Protein AF-A0AAP6VPJ9-F1 (afdb_monomer)

Solvent-accessible surface area (backbone atoms only — not comparable to full-atom values): 7756 Å² total; per-residue (Å²): 133,52,68,47,79,42,77,29,59,59,72,60,39,54,35,41,74,69,62,78,39,60,56,47,79,41,57,50,80,87,39,39,85,72,48,33,41,58,54,88,86,39,58,48,98,72,27,82,87,52,73,54,58,67,62,45,48,56,66,65,49,79,85,50,77,63,56,56,50,54,52,51,52,50,38,39,72,74,63,76,36,46,72,44,86,45,60,25,34,34,40,23,45,41,100,48,93,52,68,39,31,26,31,43,69,48,69,46,81,42,72,54,57,57,95,79,73,31,55,85,101,42,64,19,35,40,34,36,49,54,60,78,77,85

Mean predicted aligned error: 7.56 Å

Sequence (134 aa):
MEILDLVLKGKWYDMIKALEKPEEYRDTYFWSARLLNVDREGYGYFCKACHGDFEDLANKCNDSLKEFTQLLKQAIADGYFEYRHYDAVRFHRGYTNITMLFEFKGVSIGTGNPLWGAEPDKEYFVIKLGNRIQ

Structure (mmCIF, N/CA/C/O backbone):
data_AF-A0AAP6VPJ9-F1
#
_entry.id   AF-A0AAP6VPJ9-F1
#
loop_
_atom_site.group_PDB
_atom_site.id
_atom_site.type_symbol
_atom_site.label_atom_id
_atom_site.label_alt_id
_atom_site.label_comp_id
_atom_site.label_asym_id
_atom_site.label_entity_id
_atom_site.label_seq_id
_atom_site.pdbx_PDB_ins_code
_atom_site.Cartn_x
_atom_site.Cartn_y
_atom_site.Cartn_z
_atom_site.occupancy
_atom_site.B_iso_or_equiv
_atom_site.auth_seq_id
_atom_site.auth_comp_id
_atom_site.auth_asym_id
_atom_site.auth_atom_id
_atom_site.pdbx_PDB_model_num
ATOM 1 N N . MET A 1 1 ? -2.860 -18.820 5.781 1.00 85.31 1 MET A N 1
ATOM 2 C CA . MET A 1 1 ? -3.363 -17.444 5.685 1.00 85.31 1 MET A CA 1
ATOM 3 C C . MET A 1 1 ? -2.206 -16.491 5.947 1.00 85.31 1 MET A C 1
ATOM 5 O O . MET A 1 1 ? -1.836 -16.304 7.102 1.00 85.31 1 MET A O 1
ATOM 9 N N . GLU A 1 2 ? -1.591 -15.969 4.893 1.00 94.00 2 GLU A N 1
ATOM 10 C CA . GLU A 1 2 ? -0.600 -14.898 4.948 1.00 94.00 2 GLU A CA 1
ATOM 11 C C . GLU A 1 2 ? -1.306 -13.540 4.956 1.00 94.00 2 GLU A C 1
ATOM 13 O O . GLU A 1 2 ? -2.171 -13.263 4.124 1.00 94.00 2 GLU A O 1
ATOM 18 N N . ILE A 1 3 ? -0.935 -12.681 5.906 1.00 96.62 3 ILE A N 1
ATOM 19 C CA . ILE A 1 3 ? -1.530 -11.355 6.079 1.00 96.62 3 ILE A CA 1
ATOM 20 C C . ILE A 1 3 ? -0.461 -10.295 5.847 1.00 96.62 3 ILE A C 1
ATOM 22 O O . ILE A 1 3 ? 0.637 -10.370 6.399 1.00 96.62 3 ILE A O 1
ATOM 26 N N . LEU A 1 4 ? -0.801 -9.281 5.058 1.00 97.06 4 LEU A N 1
ATOM 27 C CA . LEU A 1 4 ? 0.011 -8.084 4.916 1.00 97.06 4 LEU A CA 1
ATOM 28 C C . LEU A 1 4 ? -0.378 -7.058 5.987 1.00 97.06 4 LEU A C 1
ATOM 30 O O . LEU A 1 4 ? -1.394 -6.375 5.859 1.00 97.06 4 LEU A O 1
ATOM 34 N N . ASP A 1 5 ? 0.438 -6.921 7.032 1.00 97.06 5 ASP A N 1
ATOM 35 C CA . ASP A 1 5 ? 0.232 -5.902 8.068 1.00 97.06 5 ASP A CA 1
ATOM 36 C C . ASP A 1 5 ? 0.805 -4.536 7.649 1.00 97.06 5 ASP A C 1
ATOM 38 O O . ASP A 1 5 ? 1.999 -4.394 7.340 1.00 97.06 5 ASP A O 1
ATOM 42 N N . LEU A 1 6 ? -0.058 -3.517 7.666 1.00 97.19 6 LEU A N 1
ATOM 43 C CA . LEU A 1 6 ? 0.223 -2.142 7.263 1.00 97.19 6 LEU A CA 1
ATOM 44 C C . LEU A 1 6 ? -0.199 -1.157 8.356 1.00 97.19 6 LEU A C 1
ATOM 46 O O . LEU A 1 6 ? -1.345 -1.133 8.798 1.00 97.19 6 LEU A O 1
ATOM 50 N N . VAL A 1 7 ? 0.713 -0.269 8.745 1.00 97.19 7 VAL A N 1
ATOM 51 C CA . VAL A 1 7 ? 0.397 0.852 9.641 1.00 97.19 7 VAL A CA 1
ATOM 52 C C . VAL A 1 7 ? -0.011 2.062 8.805 1.00 97.19 7 VAL A C 1
ATOM 54 O O . VAL A 1 7 ? 0.688 2.429 7.852 1.00 97.19 7 VAL A O 1
ATOM 57 N N . LEU A 1 8 ? -1.137 2.682 9.163 1.00 97.00 8 LEU A N 1
ATOM 58 C CA . LEU A 1 8 ? -1.689 3.856 8.489 1.00 97.00 8 LEU A CA 1
ATOM 59 C C . LEU A 1 8 ? -1.742 5.072 9.405 1.00 97.00 8 LEU A C 1
ATOM 61 O O . LEU A 1 8 ? -1.998 4.969 10.604 1.00 97.00 8 LEU A O 1
ATOM 65 N N . LYS A 1 9 ? -1.605 6.259 8.810 1.00 95.94 9 LYS A N 1
ATOM 66 C CA . LYS A 1 9 ? -2.034 7.500 9.464 1.00 95.94 9 LYS A CA 1
ATOM 67 C C . LYS A 1 9 ? -3.555 7.470 9.649 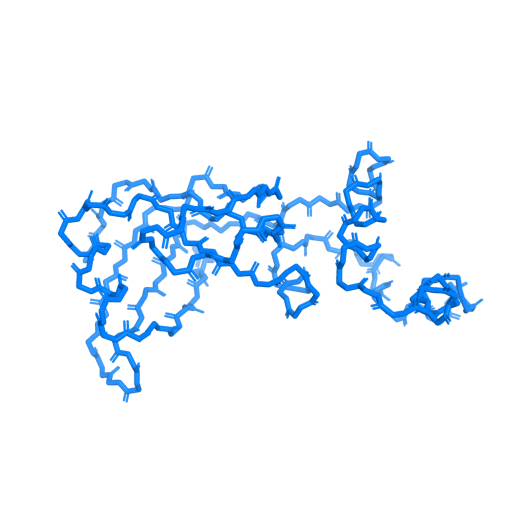1.00 95.94 9 LYS A C 1
ATOM 69 O O . LYS A 1 9 ? -4.268 6.952 8.792 1.00 95.94 9 LYS A O 1
ATOM 74 N N . GLY A 1 10 ? -4.040 8.084 10.732 1.00 96.31 10 GLY A N 1
ATOM 75 C CA . GLY A 1 10 ? -5.463 8.076 11.098 1.00 96.31 10 GLY A CA 1
ATOM 76 C C . GLY A 1 10 ? -6.392 8.472 9.949 1.00 96.31 10 GLY A C 1
ATOM 77 O O . GLY A 1 10 ? -7.313 7.728 9.650 1.00 96.31 10 GLY A O 1
ATOM 78 N N . LYS A 1 11 ? -6.074 9.557 9.226 1.00 95.88 11 LYS A N 1
ATOM 79 C CA . LYS A 1 11 ? -6.852 10.013 8.059 1.00 95.88 11 LYS A CA 1
ATOM 80 C C . LYS A 1 11 ? -7.089 8.899 7.030 1.00 95.88 11 LYS A C 1
ATOM 82 O O . LYS A 1 11 ? -8.217 8.678 6.615 1.00 95.88 11 LYS A O 1
ATOM 87 N N . TRP A 1 12 ? -6.036 8.188 6.628 1.00 96.88 12 TRP A N 1
ATOM 88 C CA . TRP A 1 12 ? -6.124 7.152 5.593 1.00 96.88 12 TRP A CA 1
ATOM 89 C C . TRP A 1 12 ? -6.825 5.898 6.093 1.00 96.88 12 TRP A C 1
ATOM 91 O O . TRP A 1 12 ? -7.596 5.290 5.356 1.00 96.88 12 TRP A O 1
ATOM 101 N N . TYR A 1 13 ? -6.594 5.553 7.360 1.00 97.44 13 TYR A N 1
ATOM 102 C CA . TYR A 1 13 ? -7.320 4.482 8.026 1.00 97.44 13 TYR A CA 1
ATOM 103 C C . TYR A 1 13 ? -8.826 4.763 8.030 1.00 97.44 13 TYR A C 1
ATOM 105 O O . TYR A 1 13 ? -9.615 3.912 7.634 1.00 97.44 13 TYR A O 1
ATOM 113 N N . ASP A 1 14 ? -9.222 5.971 8.431 1.00 96.94 14 ASP A N 1
ATOM 114 C CA . ASP A 1 14 ? -10.628 6.349 8.549 1.00 96.94 14 ASP A CA 1
ATOM 115 C C . ASP A 1 14 ? -11.315 6.380 7.160 1.00 96.94 14 ASP A C 1
ATOM 117 O O . ASP A 1 14 ? -12.446 5.915 7.037 1.00 96.94 14 ASP A O 1
ATOM 121 N N . MET A 1 15 ? -10.611 6.787 6.091 1.00 97.12 15 MET A N 1
ATOM 122 C CA . MET A 1 15 ? -11.126 6.736 4.706 1.00 97.12 15 MET A CA 1
ATOM 123 C C . MET A 1 15 ? -11.305 5.310 4.165 1.00 97.12 15 MET A C 1
ATOM 125 O O . MET A 1 15 ? -12.317 5.011 3.533 1.00 97.12 15 MET A O 1
ATOM 129 N N . ILE A 1 16 ? -10.346 4.409 4.412 1.00 97.19 16 ILE A N 1
ATOM 130 C CA . ILE A 1 16 ? -10.485 2.994 4.020 1.00 97.19 16 ILE A CA 1
ATOM 131 C C . ILE A 1 16 ? -11.616 2.342 4.826 1.00 97.19 16 ILE A C 1
ATOM 133 O O . ILE A 1 16 ? -12.426 1.601 4.275 1.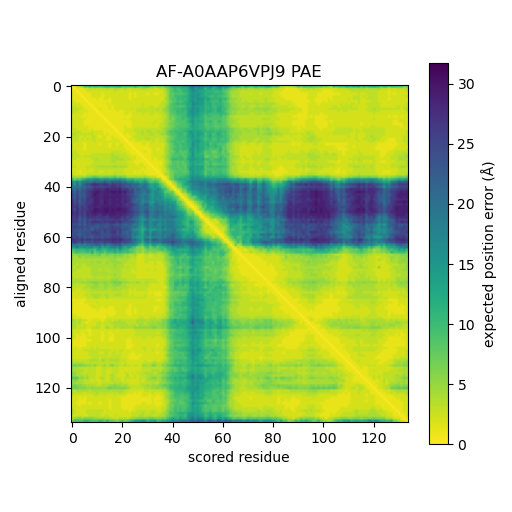00 97.19 16 ILE A O 1
ATOM 137 N N . LYS A 1 17 ? -11.730 2.665 6.122 1.00 96.50 17 LYS A N 1
ATOM 138 C CA . LYS A 1 17 ? -12.827 2.197 6.979 1.00 96.50 17 LYS A CA 1
ATOM 139 C C . LYS A 1 17 ? -14.198 2.643 6.459 1.00 96.50 17 LYS A C 1
ATOM 141 O O . LYS A 1 17 ? -15.150 1.873 6.570 1.00 96.50 17 LYS A O 1
ATOM 146 N N . ALA A 1 18 ? -14.291 3.853 5.906 1.00 96.38 18 ALA A N 1
ATOM 147 C CA . ALA A 1 18 ? -15.492 4.400 5.274 1.00 96.38 18 ALA A CA 1
ATOM 148 C C . ALA A 1 18 ? -15.752 3.859 3.853 1.00 96.38 18 ALA A C 1
ATOM 150 O O . ALA A 1 18 ? -16.758 4.215 3.249 1.00 96.38 18 ALA A O 1
ATOM 151 N N . LEU A 1 19 ? -14.873 2.996 3.324 1.00 94.44 19 LEU A N 1
ATOM 152 C CA . LEU A 1 19 ? -14.918 2.454 1.957 1.00 94.44 19 LEU A CA 1
ATOM 153 C C . LEU A 1 19 ? -14.805 3.515 0.846 1.00 94.44 19 LEU A C 1
ATOM 155 O O . LEU A 1 19 ? -15.042 3.222 -0.321 1.00 94.44 19 LEU A O 1
ATOM 159 N N . GLU A 1 20 ? -14.381 4.733 1.186 1.00 95.44 20 GLU A N 1
ATOM 160 C CA . GLU A 1 20 ? -14.148 5.825 0.228 1.00 95.44 20 GLU A CA 1
ATOM 161 C C . GLU A 1 20 ? -12.821 5.661 -0.525 1.00 95.44 20 GLU A C 1
ATOM 163 O O . GLU A 1 20 ? -12.614 6.250 -1.586 1.00 95.44 20 GLU A O 1
ATOM 168 N N . LYS A 1 21 ? -11.907 4.864 0.039 1.00 95.00 21 LYS A N 1
ATOM 169 C CA . LYS A 1 21 ? -10.572 4.585 -0.491 1.00 95.00 21 LYS A CA 1
ATOM 170 C C . LYS A 1 21 ? -10.392 3.065 -0.643 1.00 95.00 21 LYS A C 1
ATOM 172 O O . LYS A 1 21 ? -10.039 2.406 0.334 1.00 95.00 21 LYS A O 1
ATOM 177 N N . PRO A 1 22 ? -10.634 2.490 -1.837 1.00 95.31 22 PRO A N 1
ATOM 178 C CA . PRO A 1 22 ? -10.605 1.041 -2.075 1.00 95.31 22 PRO A CA 1
ATOM 179 C C . PRO A 1 22 ? -9.199 0.477 -2.354 1.00 95.31 22 PRO A C 1
ATOM 181 O O . PRO A 1 22 ? -9.052 -0.688 -2.720 1.00 95.31 22 PRO A O 1
ATOM 184 N N . GLU A 1 23 ? -8.154 1.290 -2.212 1.00 96.81 23 GLU A N 1
ATOM 185 C CA . GLU A 1 23 ? -6.773 0.906 -2.505 1.00 96.81 23 GLU A CA 1
ATOM 186 C C . GLU A 1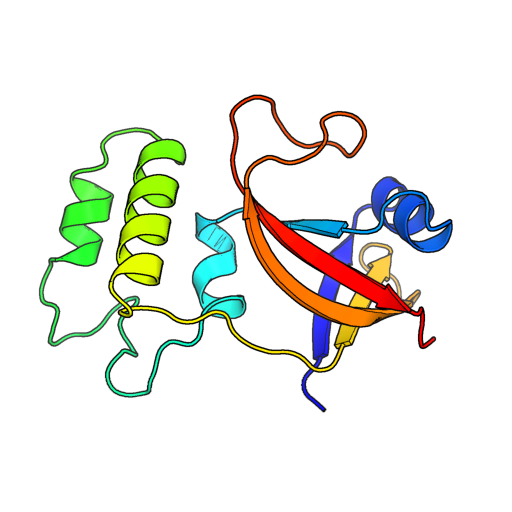 23 ? -5.786 1.598 -1.569 1.00 96.81 23 GLU A C 1
ATOM 188 O O . GLU A 1 23 ? -6.080 2.669 -1.047 1.00 96.81 23 GLU A O 1
ATOM 193 N N . GLU A 1 24 ? -4.617 1.002 -1.344 1.00 97.25 24 GLU A N 1
ATOM 194 C CA . GLU A 1 24 ? -3.524 1.566 -0.545 1.00 97.25 24 GLU A CA 1
ATOM 195 C C . GLU A 1 24 ? -2.245 1.705 -1.369 1.00 97.25 24 GLU A C 1
ATOM 197 O O . GLU A 1 24 ? -1.879 0.801 -2.114 1.00 97.25 24 GLU A O 1
ATOM 202 N N . TYR A 1 25 ? -1.554 2.834 -1.203 1.00 96.75 25 TYR A N 1
ATOM 203 C CA . TYR A 1 25 ? -0.353 3.160 -1.965 1.00 96.75 25 TYR A CA 1
ATOM 204 C C . TYR A 1 25 ? 0.900 2.984 -1.122 1.00 96.75 25 TYR A C 1
ATOM 206 O O . TYR A 1 25 ? 0.970 3.463 0.013 1.00 96.75 25 TYR A O 1
ATOM 214 N N . ARG A 1 26 ? 1.914 2.331 -1.686 1.00 95.06 26 ARG A N 1
ATOM 215 C CA . ARG A 1 26 ? 3.223 2.155 -1.054 1.00 95.06 26 ARG A CA 1
ATOM 216 C C . ARG A 1 26 ? 4.349 2.466 -2.021 1.00 95.06 26 ARG A C 1
ATOM 218 O O . ARG A 1 26 ? 4.246 2.214 -3.213 1.00 95.06 26 ARG A O 1
ATOM 225 N N . ASP A 1 27 ? 5.411 3.054 -1.492 1.00 91.19 27 ASP A N 1
ATOM 226 C CA . ASP A 1 27 ? 6.579 3.426 -2.283 1.00 91.19 27 ASP A CA 1
ATOM 227 C C . ASP A 1 27 ? 7.230 2.183 -2.906 1.00 91.19 27 ASP A C 1
ATOM 229 O O . ASP A 1 27 ? 7.422 1.176 -2.219 1.00 91.19 27 ASP A O 1
ATOM 233 N N . THR A 1 28 ? 7.532 2.242 -4.201 1.00 86.62 28 THR A N 1
ATOM 234 C CA . THR A 1 28 ? 8.037 1.098 -4.970 1.00 86.62 28 THR A CA 1
ATOM 235 C C . THR A 1 28 ? 9.410 0.636 -4.498 1.00 86.62 28 THR A C 1
ATOM 237 O O . THR A 1 28 ? 9.671 -0.565 -4.486 1.00 86.62 28 THR A O 1
ATOM 240 N N . TYR A 1 29 ? 10.265 1.556 -4.050 1.00 82.12 29 TYR A N 1
ATOM 241 C CA . TYR A 1 29 ? 11.611 1.230 -3.595 1.00 82.12 29 TYR A CA 1
ATOM 242 C C . TYR A 1 29 ? 11.586 0.500 -2.252 1.00 82.12 29 TYR A C 1
ATOM 244 O O . TYR A 1 29 ? 12.127 -0.595 -2.118 1.00 82.12 29 TYR A O 1
ATOM 252 N N . PHE A 1 30 ? 10.891 1.061 -1.260 1.00 82.88 30 PHE A N 1
ATOM 253 C CA . PHE A 1 30 ? 10.908 0.516 0.104 1.00 82.88 30 PHE A CA 1
ATOM 254 C C . PHE A 1 30 ? 10.045 -0.737 0.298 1.00 82.88 30 PHE A C 1
ATOM 256 O O . PHE A 1 30 ? 10.222 -1.452 1.286 1.00 82.88 30 PHE A O 1
ATOM 263 N N . TRP A 1 31 ? 9.080 -0.991 -0.590 1.00 88.69 31 TRP A N 1
ATOM 264 C CA . TRP A 1 31 ? 8.105 -2.077 -0.421 1.00 88.69 31 TRP A CA 1
ATOM 265 C C . TRP A 1 31 ? 8.276 -3.247 -1.381 1.00 88.69 31 TRP A C 1
ATOM 267 O O . TRP A 1 31 ? 7.568 -4.245 -1.233 1.00 88.69 31 TRP A O 1
ATOM 277 N N . SER A 1 32 ? 9.225 -3.171 -2.310 1.00 85.81 32 SER A N 1
ATOM 278 C CA . SER A 1 32 ? 9.496 -4.227 -3.289 1.00 85.81 32 SER A CA 1
ATOM 279 C C . SER A 1 32 ? 9.752 -5.583 -2.631 1.00 85.81 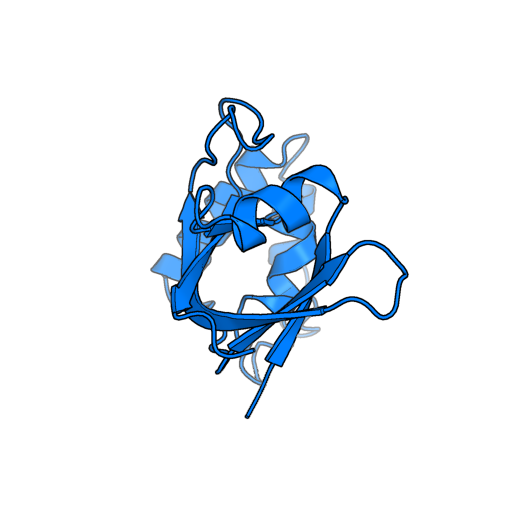32 SER A C 1
ATOM 281 O O . SER A 1 32 ? 9.075 -6.552 -2.950 1.00 85.81 32 SER A O 1
ATOM 283 N N . ALA A 1 33 ? 10.609 -5.630 -1.608 1.00 82.06 33 ALA A N 1
ATOM 284 C CA . ALA A 1 33 ? 10.941 -6.856 -0.877 1.00 82.06 33 ALA A CA 1
ATOM 285 C C . ALA A 1 33 ? 9.747 -7.511 -0.150 1.00 82.06 33 ALA A C 1
ATOM 287 O O . ALA A 1 33 ? 9.812 -8.679 0.228 1.00 82.06 33 ALA A O 1
ATOM 288 N N . ARG A 1 34 ? 8.663 -6.761 0.094 1.00 89.06 34 ARG A N 1
ATOM 289 C CA . ARG A 1 34 ? 7.432 -7.291 0.703 1.00 89.06 34 ARG A CA 1
ATOM 290 C C . ARG A 1 34 ? 6.391 -7.662 -0.345 1.00 89.06 34 ARG A C 1
ATOM 292 O O . ARG A 1 34 ? 5.642 -8.602 -0.131 1.00 89.06 34 ARG A O 1
ATOM 299 N N . LEU A 1 35 ? 6.303 -6.904 -1.434 1.00 92.00 35 LEU A N 1
ATOM 300 C CA . LEU A 1 35 ? 5.214 -7.009 -2.409 1.00 92.00 35 LEU A CA 1
ATOM 301 C C . LEU A 1 35 ? 5.589 -7.796 -3.667 1.00 92.00 35 LEU A C 1
ATOM 303 O O . LEU A 1 35 ? 4.713 -8.050 -4.490 1.00 92.00 35 LEU A O 1
ATOM 307 N N . LEU A 1 36 ? 6.848 -8.210 -3.801 1.00 88.75 36 LEU A N 1
ATOM 308 C CA . LEU A 1 36 ? 7.325 -9.068 -4.878 1.00 88.75 36 LEU A CA 1
ATOM 309 C C . LEU A 1 36 ? 7.799 -10.410 -4.321 1.00 88.75 36 LEU A C 1
ATOM 311 O O . LEU A 1 36 ? 8.451 -10.475 -3.276 1.00 88.75 36 LEU A O 1
ATOM 315 N N . ASN A 1 37 ? 7.451 -11.479 -5.027 1.00 81.69 37 ASN A N 1
ATOM 316 C CA . ASN A 1 37 ? 8.062 -12.780 -4.867 1.00 81.69 37 ASN A CA 1
ATOM 317 C C . ASN A 1 37 ? 9.428 -12.742 -5.536 1.00 81.69 37 ASN A C 1
ATOM 319 O O . ASN A 1 37 ? 9.566 -12.513 -6.735 1.00 81.69 37 ASN A O 1
ATOM 323 N N . VAL A 1 38 ? 10.421 -12.986 -4.706 1.00 65.50 38 VAL A N 1
ATOM 324 C CA . VAL A 1 38 ? 11.776 -13.310 -5.094 1.00 65.50 38 VAL A CA 1
ATOM 325 C C . VAL A 1 38 ? 11.896 -14.806 -4.848 1.00 65.50 38 VAL A C 1
ATOM 327 O O . VAL A 1 38 ? 11.808 -15.257 -3.702 1.00 65.50 38 VAL A O 1
ATOM 330 N N . ASP A 1 39 ? 11.954 -15.597 -5.912 1.00 53.28 39 ASP A N 1
ATOM 331 C CA . ASP A 1 39 ? 12.206 -17.030 -5.807 1.00 53.28 39 ASP A CA 1
ATOM 332 C C . ASP A 1 39 ? 13.539 -17.287 -5.075 1.00 53.28 39 ASP A C 1
ATOM 334 O O . ASP A 1 39 ? 14.367 -16.399 -4.894 1.00 53.28 39 ASP A O 1
ATOM 338 N N . ARG A 1 40 ? 13.751 -18.496 -4.540 1.00 43.59 40 ARG A N 1
ATOM 339 C CA . ARG A 1 40 ? 14.950 -18.789 -3.725 1.00 43.59 40 ARG A CA 1
ATOM 340 C C . ARG A 1 40 ? 16.269 -18.672 -4.500 1.00 43.59 40 ARG A C 1
ATOM 342 O O . ARG A 1 40 ? 17.305 -18.530 -3.855 1.00 43.59 40 ARG A O 1
ATOM 349 N N . GLU A 1 41 ? 16.236 -18.721 -5.831 1.00 48.22 41 GLU A N 1
ATOM 350 C CA . GLU A 1 41 ? 17.384 -18.372 -6.680 1.00 48.22 41 GLU A CA 1
ATOM 351 C C . GLU A 1 41 ? 17.541 -16.848 -6.800 1.00 48.22 41 GLU A C 1
ATOM 353 O O . GLU A 1 41 ? 18.656 -16.329 -6.772 1.00 48.22 41 GLU A O 1
ATOM 358 N N . GLY A 1 42 ? 16.424 -16.123 -6.780 1.00 43.59 42 GLY A N 1
ATOM 359 C CA . GLY A 1 42 ? 16.310 -14.685 -6.624 1.00 43.59 42 GLY A CA 1
ATOM 360 C C . GLY A 1 42 ? 16.278 -14.185 -5.179 1.00 43.59 42 GLY A C 1
ATOM 361 O O . GLY A 1 42 ? 15.671 -13.145 -4.944 1.00 43.59 42 GLY A O 1
ATOM 362 N N . TYR A 1 43 ? 16.993 -14.791 -4.209 1.00 43.75 43 TYR A N 1
ATOM 363 C CA . TYR A 1 43 ? 17.462 -14.033 -3.024 1.00 43.75 43 TYR A CA 1
ATOM 364 C C . TYR A 1 43 ? 18.486 -12.998 -3.517 1.00 43.75 43 TYR A C 1
ATOM 366 O O . TYR A 1 43 ? 19.700 -13.107 -3.379 1.00 43.75 43 TYR A O 1
ATOM 374 N N . GLY A 1 44 ? 17.935 -12.026 -4.219 1.00 41.22 44 GLY A N 1
ATOM 375 C CA . GLY A 1 44 ? 18.480 -11.394 -5.402 1.00 41.22 44 GLY A CA 1
ATOM 376 C C . GLY A 1 44 ? 18.042 -9.953 -5.501 1.00 41.22 44 GLY A C 1
ATOM 377 O O . GLY A 1 44 ? 18.375 -9.281 -6.458 1.00 41.22 44 GLY A O 1
ATOM 378 N N . TYR A 1 45 ? 17.431 -9.432 -4.439 1.00 44.53 45 TYR A N 1
ATOM 379 C CA . TYR A 1 45 ? 17.678 -8.037 -4.119 1.00 44.53 45 TYR A CA 1
ATOM 380 C C . TYR A 1 45 ? 19.154 -7.797 -3.731 1.00 44.53 45 TYR A C 1
ATOM 382 O O . TYR A 1 45 ? 19.592 -6.657 -3.768 1.00 44.53 45 TYR A O 1
ATOM 390 N N . PHE A 1 46 ? 19.919 -8.865 -3.427 1.00 42.62 46 PHE A N 1
ATOM 391 C CA . PHE A 1 46 ? 21.359 -8.877 -3.106 1.00 42.62 46 PHE A CA 1
ATOM 392 C C . PHE A 1 46 ? 22.008 -10.246 -3.426 1.00 42.62 46 PHE A C 1
ATOM 394 O O . PHE A 1 46 ? 22.689 -10.842 -2.586 1.00 42.62 46 PHE A O 1
ATOM 401 N N . CYS A 1 47 ? 21.747 -10.824 -4.601 1.00 38.53 47 CYS A N 1
ATOM 402 C CA . CYS A 1 47 ? 22.312 -12.131 -4.940 1.00 38.53 47 CYS A CA 1
ATOM 403 C C . CYS A 1 47 ? 23.818 -11.959 -5.137 1.00 38.53 47 CYS A C 1
ATOM 405 O O . CYS A 1 47 ? 24.260 -11.233 -6.023 1.00 38.53 47 CYS A O 1
ATOM 407 N N . LYS A 1 48 ? 24.619 -12.656 -4.325 1.00 37.66 48 LYS A N 1
ATOM 408 C CA . LYS A 1 48 ? 26.083 -12.705 -4.468 1.00 37.66 48 LYS A CA 1
ATOM 409 C C . LYS A 1 48 ? 26.528 -13.200 -5.852 1.00 37.66 48 LYS A C 1
ATOM 411 O O . LYS A 1 48 ? 27.655 -12.924 -6.236 1.00 37.66 48 LYS A O 1
ATOM 416 N N . ALA A 1 49 ? 25.675 -13.925 -6.582 1.00 39.84 49 ALA A N 1
ATOM 417 C CA . ALA A 1 49 ? 25.938 -14.345 -7.959 1.00 39.84 49 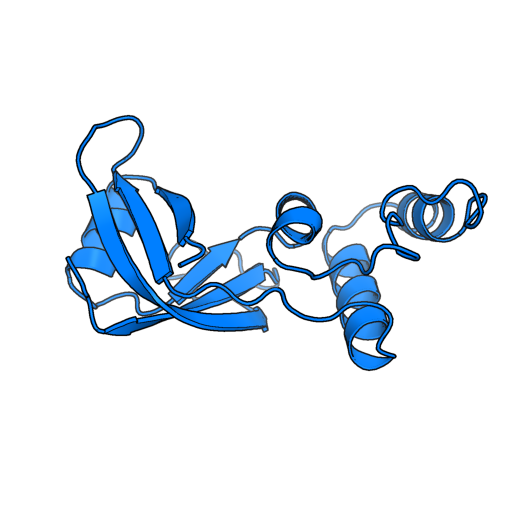ALA A CA 1
ATOM 418 C C . ALA A 1 49 ? 25.550 -13.283 -9.007 1.00 39.84 49 ALA A C 1
ATOM 420 O O . ALA A 1 49 ? 26.092 -13.314 -10.105 1.00 39.84 49 ALA A O 1
ATOM 421 N N . CYS A 1 50 ? 24.710 -12.300 -8.662 1.00 42.34 50 CYS A N 1
ATOM 422 C CA . CYS A 1 50 ? 24.396 -11.130 -9.491 1.00 42.34 50 CYS A CA 1
ATOM 423 C C . CYS A 1 50 ? 25.412 -9.992 -9.307 1.00 42.34 50 CYS A C 1
ATOM 425 O O . CYS A 1 50 ? 25.015 -8.840 -9.441 1.00 42.34 50 CYS A O 1
ATOM 427 N N . HIS A 1 51 ? 26.669 -10.306 -8.943 1.00 39.03 51 HIS A N 1
ATOM 428 C CA . HIS A 1 51 ? 27.808 -9.384 -8.806 1.00 39.03 51 HIS A CA 1
ATOM 429 C C . HIS A 1 51 ? 27.593 -8.053 -9.559 1.00 39.03 51 HIS A C 1
ATOM 431 O O . HIS A 1 51 ? 27.922 -7.944 -10.733 1.00 39.03 51 HIS A O 1
ATOM 437 N N . GLY A 1 52 ? 27.038 -7.049 -8.879 1.00 42.50 52 GLY A N 1
ATOM 438 C CA . GLY A 1 52 ? 26.927 -5.697 -9.409 1.00 42.50 52 GLY A CA 1
ATOM 439 C C . GLY A 1 52 ? 25.718 -5.352 -10.282 1.00 42.50 52 GLY A C 1
ATOM 440 O O . GLY A 1 52 ? 25.449 -4.178 -10.358 1.00 42.50 52 GLY A O 1
ATOM 441 N N . ASP A 1 53 ? 24.906 -6.231 -10.877 1.00 48.59 53 ASP A N 1
ATOM 442 C CA . ASP A 1 53 ? 24.011 -5.747 -11.959 1.00 48.59 53 ASP A CA 1
ATOM 443 C C . ASP A 1 53 ? 22.821 -4.871 -11.506 1.00 48.59 53 ASP A C 1
ATOM 445 O O . ASP A 1 53 ? 22.574 -3.824 -12.103 1.00 48.59 53 ASP A O 1
ATOM 449 N N . PHE A 1 54 ? 22.089 -5.227 -10.441 1.00 47.38 54 PHE A N 1
ATOM 450 C CA . PHE A 1 54 ? 20.967 -4.393 -9.960 1.00 47.38 54 PHE A CA 1
ATOM 451 C C . PHE A 1 54 ? 21.437 -3.222 -9.087 1.00 47.38 54 PHE A C 1
ATOM 453 O O . PHE A 1 54 ? 20.847 -2.146 -9.120 1.00 47.38 54 PHE A O 1
ATOM 460 N N . GLU A 1 55 ? 22.524 -3.418 -8.337 1.00 44.59 55 GLU A N 1
ATOM 461 C CA . GLU A 1 55 ? 23.174 -2.362 -7.558 1.00 44.59 55 GLU A CA 1
ATOM 462 C C . GLU A 1 55 ? 23.870 -1.361 -8.494 1.00 44.59 55 GLU A C 1
ATOM 464 O O . GLU A 1 55 ? 23.742 -0.167 -8.281 1.00 44.59 55 GLU A O 1
ATOM 469 N N . ASP A 1 56 ? 24.478 -1.798 -9.602 1.00 51.00 56 ASP A N 1
ATOM 470 C CA . ASP A 1 56 ? 24.985 -0.937 -10.677 1.00 51.00 56 ASP A CA 1
ATOM 471 C C . ASP A 1 56 ? 23.850 -0.306 -11.476 1.00 51.00 56 ASP A C 1
ATOM 473 O O . ASP A 1 56 ? 24.018 0.821 -11.921 1.00 51.00 56 ASP A O 1
ATOM 477 N N . LEU A 1 57 ? 22.697 -0.960 -11.671 1.00 51.62 57 LEU A N 1
ATOM 478 C CA . LEU A 1 57 ? 21.519 -0.293 -12.244 1.00 51.62 57 LEU A CA 1
ATOM 479 C C . LEU A 1 57 ? 21.013 0.813 -11.311 1.00 51.62 57 LEU A C 1
ATOM 481 O O . LEU A 1 57 ? 20.795 1.931 -11.765 1.00 51.62 57 LEU A O 1
ATOM 485 N N . ALA A 1 58 ? 20.875 0.530 -10.015 1.00 50.38 58 ALA A N 1
ATOM 486 C CA . ALA A 1 58 ? 20.452 1.501 -9.009 1.00 50.38 58 ALA A CA 1
ATOM 487 C C . ALA A 1 58 ? 21.490 2.621 -8.795 1.00 50.38 58 ALA A C 1
ATOM 489 O O . ALA A 1 58 ? 21.104 3.768 -8.607 1.00 50.38 58 ALA A O 1
ATOM 490 N N . ASN A 1 59 ? 22.789 2.316 -8.891 1.00 51.62 59 ASN A N 1
ATOM 491 C CA . ASN A 1 59 ? 23.892 3.280 -8.799 1.00 51.62 59 ASN A CA 1
ATOM 492 C C . ASN A 1 59 ? 24.110 4.059 -10.113 1.00 51.62 59 ASN A C 1
ATOM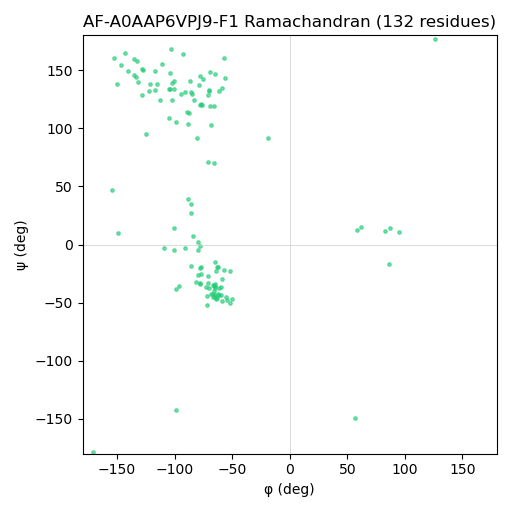 494 O O . ASN A 1 59 ? 24.617 5.177 -10.073 1.00 51.62 59 ASN A O 1
ATOM 498 N N . LYS A 1 60 ? 23.733 3.505 -11.280 1.00 51.00 60 LYS A N 1
ATOM 499 C CA . LYS A 1 60 ? 23.652 4.227 -12.570 1.00 51.00 60 LYS A CA 1
ATOM 500 C C . LYS A 1 60 ? 22.402 5.098 -12.662 1.00 51.00 60 LYS A C 1
ATOM 502 O O . LYS A 1 60 ? 22.432 6.083 -13.397 1.00 51.00 60 LYS A O 1
ATOM 507 N N . CYS A 1 61 ? 21.338 4.758 -11.929 1.00 51.12 61 CYS A N 1
ATOM 508 C CA . CYS A 1 61 ? 20.165 5.602 -11.713 1.00 51.12 61 CYS A CA 1
ATOM 509 C C . CYS A 1 61 ? 20.525 6.777 -10.805 1.00 51.12 61 CYS A C 1
ATOM 511 O O . CYS A 1 61 ? 20.148 6.859 -9.636 1.00 51.12 61 CYS A O 1
ATOM 513 N N . ASN A 1 62 ? 21.308 7.689 -11.365 1.00 44.12 62 ASN A N 1
ATOM 514 C CA . ASN A 1 62 ? 21.613 8.959 -10.749 1.00 44.12 62 ASN A CA 1
ATOM 515 C C . ASN A 1 62 ? 20.313 9.791 -10.730 1.00 44.12 62 ASN A C 1
ATOM 517 O O . ASN A 1 62 ? 19.911 10.355 -11.744 1.00 44.12 62 ASN A O 1
ATOM 521 N N . ASP A 1 63 ? 19.688 9.868 -9.551 1.00 51.66 63 ASP A N 1
ATOM 522 C CA . ASP A 1 63 ? 18.772 10.928 -9.093 1.00 51.66 63 ASP A CA 1
ATOM 523 C C . ASP A 1 63 ? 17.233 10.817 -9.228 1.00 51.66 63 ASP A C 1
ATOM 525 O O . ASP A 1 63 ? 16.552 11.787 -8.880 1.00 51.66 63 ASP A O 1
ATOM 529 N N . SER A 1 64 ? 16.588 9.686 -9.577 1.00 62.50 64 SER A N 1
ATOM 530 C CA . SER A 1 64 ? 15.123 9.626 -9.337 1.00 62.50 64 SER A CA 1
ATOM 531 C C . SER A 1 64 ? 14.480 8.261 -9.053 1.00 62.50 64 SER A C 1
ATOM 533 O O . SER A 1 64 ? 14.678 7.271 -9.751 1.00 62.50 64 SER A O 1
ATOM 535 N N . LEU A 1 65 ? 13.556 8.253 -8.079 1.00 63.53 65 LEU A N 1
ATOM 536 C CA . LEU A 1 65 ? 12.595 7.163 -7.818 1.00 63.53 65 LEU A CA 1
ATOM 537 C C . LEU A 1 65 ? 11.799 6.739 -9.073 1.00 63.53 65 LEU A C 1
ATOM 539 O O . LEU A 1 65 ? 11.283 5.619 -9.132 1.00 63.53 65 LEU A O 1
ATOM 543 N N . LYS A 1 66 ? 11.685 7.624 -10.076 1.00 70.62 66 LYS A N 1
ATOM 544 C CA . LYS A 1 66 ? 11.024 7.335 -11.356 1.00 70.62 66 LYS A CA 1
ATOM 545 C C . LYS A 1 66 ? 11.796 6.298 -12.165 1.00 70.62 66 LYS A C 1
ATOM 547 O O . LYS A 1 66 ? 11.184 5.353 -12.655 1.00 70.62 66 LYS A O 1
ATOM 552 N N . GLU A 1 67 ? 13.116 6.436 -12.264 1.00 74.81 67 GLU A N 1
ATOM 553 C CA . GLU A 1 67 ? 13.952 5.490 -13.012 1.00 74.81 67 GLU A CA 1
ATOM 554 C C . GLU A 1 67 ? 13.924 4.102 -12.372 1.00 74.81 67 GLU A C 1
ATOM 556 O O . GLU A 1 67 ? 13.661 3.116 -13.058 1.00 74.81 67 GLU A O 1
ATOM 561 N N . PHE A 1 68 ? 14.057 4.031 -11.043 1.00 77.06 68 PHE A N 1
ATOM 562 C CA . PHE A 1 68 ? 13.915 2.772 -10.309 1.00 77.06 68 PHE A CA 1
ATOM 563 C C . PHE A 1 68 ? 12.568 2.090 -10.590 1.00 77.06 68 PHE A C 1
ATOM 565 O O . PHE A 1 68 ? 12.507 0.890 -10.854 1.00 77.06 68 PHE A O 1
ATOM 572 N N . THR A 1 69 ? 11.473 2.854 -10.565 1.00 82.69 69 THR A N 1
ATOM 573 C CA . THR A 1 69 ? 10.135 2.300 -10.806 1.00 82.69 69 THR A CA 1
ATOM 574 C C . THR A 1 69 ? 9.983 1.777 -12.234 1.00 82.69 69 THR A C 1
ATOM 576 O O . THR A 1 69 ? 9.372 0.728 -12.441 1.00 82.69 69 THR A O 1
ATOM 579 N N . GLN A 1 70 ? 10.573 2.463 -13.215 1.00 85.06 70 GLN A N 1
ATOM 580 C CA . GLN A 1 70 ? 10.566 2.018 -14.606 1.00 85.06 70 GLN A CA 1
ATOM 581 C C . GLN A 1 70 ? 11.346 0.710 -14.792 1.00 85.06 70 GLN A C 1
ATOM 583 O O . GLN A 1 70 ? 10.856 -0.205 -15.453 1.00 85.06 70 GLN A O 1
ATOM 588 N N . LEU A 1 71 ? 12.523 0.595 -14.174 1.00 81.81 71 LEU A N 1
ATOM 589 C CA . LEU A 1 71 ? 13.318 -0.635 -14.184 1.00 81.81 71 LEU A CA 1
ATOM 590 C C . LEU A 1 71 ? 12.567 -1.796 -13.541 1.00 81.81 71 LEU A C 1
ATOM 592 O O . LEU A 1 71 ? 12.530 -2.897 -14.084 1.00 81.81 71 LEU A O 1
ATOM 596 N N . LEU A 1 72 ? 11.917 -1.535 -12.408 1.00 83.81 72 LEU A N 1
ATOM 597 C CA . LEU A 1 72 ? 11.146 -2.545 -11.701 1.00 83.81 72 LEU A CA 1
ATOM 598 C C . LEU A 1 72 ? 9.974 -3.064 -12.543 1.00 83.81 72 LEU A C 1
ATOM 600 O O . LEU A 1 72 ? 9.743 -4.269 -12.597 1.00 83.81 72 LEU A O 1
ATOM 604 N N . LYS A 1 73 ? 9.257 -2.174 -13.236 1.00 88.25 73 LYS A N 1
ATOM 605 C CA . LYS A 1 73 ? 8.200 -2.571 -14.177 1.00 88.25 73 LYS A CA 1
ATOM 606 C C . LYS A 1 73 ? 8.725 -3.461 -15.296 1.00 88.25 73 LYS A C 1
ATOM 608 O O . LYS A 1 73 ? 8.071 -4.447 -15.619 1.00 88.25 73 LYS A O 1
ATOM 613 N N . GLN A 1 74 ? 9.880 -3.118 -15.867 1.00 84.75 74 GLN A N 1
ATOM 614 C CA . GLN A 1 74 ? 10.507 -3.920 -16.915 1.00 84.75 74 GLN A CA 1
ATOM 615 C C . GLN A 1 74 ? 10.882 -5.309 -16.384 1.00 84.75 74 GLN A C 1
ATOM 617 O O . GLN A 1 74 ? 10.514 -6.307 -16.987 1.00 84.75 74 GLN A O 1
ATOM 622 N N . ALA A 1 75 ? 11.504 -5.384 -15.206 1.00 83.00 75 ALA A N 1
ATOM 623 C CA . ALA A 1 75 ? 11.874 -6.654 -14.587 1.00 83.00 75 ALA A CA 1
ATOM 624 C C . ALA A 1 75 ? 10.657 -7.552 -14.283 1.00 83.00 75 ALA A C 1
ATOM 626 O O . ALA A 1 75 ? 10.728 -8.764 -14.469 1.00 83.00 75 ALA A O 1
ATOM 627 N N . ILE A 1 76 ? 9.527 -6.967 -13.864 1.00 86.06 76 ILE A N 1
ATOM 628 C CA . ILE A 1 76 ? 8.259 -7.697 -13.692 1.00 86.06 76 ILE A CA 1
ATOM 629 C C . ILE A 1 76 ? 7.721 -8.182 -15.047 1.00 86.06 76 ILE A C 1
ATOM 631 O O . ILE A 1 76 ? 7.270 -9.318 -15.157 1.00 86.06 76 ILE A O 1
ATOM 635 N N . ALA A 1 77 ? 7.775 -7.343 -16.087 1.00 86.25 77 ALA A N 1
ATOM 636 C CA . ALA A 1 77 ? 7.314 -7.704 -17.429 1.00 86.25 77 ALA A CA 1
ATOM 637 C C . ALA A 1 77 ? 8.154 -8.826 -18.066 1.00 86.25 77 ALA A C 1
ATOM 639 O O . ALA A 1 77 ? 7.603 -9.684 -18.752 1.00 86.25 77 ALA A O 1
ATOM 640 N N . ASP A 1 78 ? 9.459 -8.839 -17.795 1.00 82.12 78 ASP A N 1
ATOM 641 C CA . ASP A 1 78 ? 10.396 -9.863 -18.265 1.00 82.12 78 ASP A CA 1
ATOM 642 C C . ASP A 1 78 ? 10.345 -11.152 -17.424 1.00 82.12 78 ASP A C 1
ATOM 644 O O . ASP A 1 78 ? 10.997 -12.138 -17.764 1.00 82.12 78 ASP A O 1
ATOM 648 N N . GLY A 1 79 ? 9.561 -11.166 -16.339 1.00 80.31 79 GLY A N 1
ATOM 649 C CA . GLY A 1 79 ? 9.360 -12.339 -15.487 1.00 80.31 79 GLY A CA 1
ATOM 650 C C . GLY A 1 79 ? 10.448 -12.574 -14.437 1.00 80.31 79 GLY A C 1
ATOM 651 O O . GLY A 1 79 ? 10.453 -13.631 -13.816 1.00 80.31 79 GLY A O 1
ATOM 652 N N . TYR A 1 80 ? 11.347 -11.611 -14.195 1.00 77.81 80 TYR A N 1
ATOM 653 C CA . TYR A 1 80 ? 12.332 -11.707 -13.105 1.00 77.81 80 TYR A CA 1
ATOM 654 C C . TYR A 1 80 ? 11.694 -11.565 -11.721 1.00 77.81 80 TYR A C 1
ATOM 656 O O . TYR A 1 80 ? 12.228 -12.071 -10.738 1.00 77.81 80 TYR A O 1
ATOM 664 N N . PHE A 1 81 ? 10.567 -10.853 -11.633 1.00 83.38 81 PHE A N 1
ATOM 665 C CA . PHE A 1 81 ? 9.807 -10.698 -10.397 1.00 83.38 81 PHE A CA 1
ATOM 666 C C . PHE A 1 81 ? 8.328 -10.957 -10.639 1.00 83.38 81 PHE A C 1
ATOM 668 O O . PHE A 1 81 ? 7.743 -10.456 -11.599 1.00 83.38 81 PHE A O 1
ATOM 675 N N . GLU A 1 82 ? 7.696 -11.641 -9.693 1.00 87.12 82 GLU A N 1
ATOM 676 C CA . GLU A 1 82 ? 6.244 -11.778 -9.640 1.00 87.12 82 GLU A CA 1
ATOM 677 C C . GLU A 1 82 ? 5.684 -11.006 -8.448 1.00 87.12 82 GLU A C 1
ATOM 679 O O . GLU A 1 82 ? 6.367 -10.790 -7.449 1.00 87.12 82 GLU A O 1
ATOM 684 N N . TYR A 1 83 ? 4.420 -10.596 -8.508 1.00 91.19 83 TYR A N 1
ATOM 685 C CA . TYR A 1 83 ? 3.771 -10.004 -7.342 1.00 91.19 83 TYR A CA 1
ATOM 686 C C . TYR A 1 83 ? 3.529 -11.057 -6.260 1.00 91.19 83 TYR A C 1
ATOM 688 O O . TYR A 1 83 ? 2.989 -12.131 -6.525 1.00 91.19 83 TYR A O 1
ATOM 696 N N . ARG A 1 84 ? 3.871 -10.725 -5.012 1.00 91.12 84 ARG A N 1
ATOM 697 C CA . ARG A 1 84 ? 3.564 -11.584 -3.870 1.00 91.12 84 ARG A CA 1
ATOM 698 C C . ARG A 1 84 ? 2.064 -11.586 -3.604 1.00 91.12 84 ARG A C 1
ATOM 700 O O . ARG A 1 84 ? 1.429 -10.533 -3.509 1.00 91.12 84 ARG A O 1
ATOM 707 N N . HIS A 1 85 ? 1.511 -12.781 -3.436 1.00 93.06 85 HIS A N 1
ATOM 708 C CA . HIS A 1 85 ? 0.132 -12.960 -3.014 1.00 93.06 85 HIS A CA 1
ATOM 709 C C . HIS A 1 85 ? 0.017 -12.957 -1.485 1.00 93.06 85 HIS A C 1
ATOM 711 O O . HIS A 1 85 ? 0.849 -13.534 -0.788 1.00 93.06 85 HIS A O 1
ATOM 717 N N . TYR A 1 86 ? -1.043 -12.328 -0.988 1.00 96.25 86 TYR A N 1
ATOM 718 C CA . TYR A 1 86 ? -1.487 -12.375 0.401 1.00 96.25 86 TYR A CA 1
ATOM 719 C C . TYR A 1 86 ? -2.964 -12.753 0.418 1.00 96.25 86 TYR A C 1
ATOM 721 O O . TYR A 1 86 ? -3.696 -12.395 -0.499 1.00 96.25 86 TYR A O 1
ATOM 729 N N . ASP A 1 87 ? -3.425 -13.404 1.481 1.00 96.56 87 ASP A N 1
ATOM 730 C CA . ASP A 1 87 ? -4.847 -13.721 1.629 1.00 96.56 87 ASP A CA 1
ATOM 731 C C . ASP A 1 87 ? -5.648 -12.484 2.080 1.00 96.56 87 ASP A C 1
ATOM 733 O O . ASP A 1 87 ? -6.806 -12.288 1.709 1.00 96.56 87 ASP A O 1
ATOM 737 N N . ALA A 1 88 ? -5.030 -11.623 2.896 1.00 97.75 88 ALA A N 1
ATOM 738 C CA . ALA A 1 88 ? -5.667 -10.431 3.446 1.00 97.75 88 ALA A CA 1
ATOM 739 C C . ALA A 1 88 ? -4.663 -9.311 3.764 1.00 97.75 88 ALA A C 1
ATOM 741 O O . ALA A 1 88 ? -3.470 -9.545 3.962 1.00 97.75 88 ALA A O 1
ATOM 742 N N . VAL A 1 89 ? -5.170 -8.084 3.881 1.00 98.06 89 VAL A N 1
ATOM 743 C CA . VAL A 1 89 ? -4.434 -6.905 4.352 1.00 98.06 89 VAL A CA 1
ATOM 744 C C . VAL A 1 89 ? -5.005 -6.459 5.686 1.00 98.06 89 VAL A C 1
ATOM 746 O O . VAL A 1 89 ? -6.201 -6.173 5.793 1.00 98.06 89 VAL A O 1
ATOM 749 N N . ARG A 1 90 ? -4.150 -6.365 6.705 1.00 98.06 90 ARG A N 1
ATOM 750 C CA . ARG A 1 90 ? -4.518 -5.813 8.009 1.00 98.06 90 ARG A CA 1
ATOM 751 C C . ARG A 1 90 ? -3.984 -4.401 8.135 1.00 98.06 90 ARG A C 1
ATOM 753 O O . ARG A 1 90 ? -2.783 -4.163 8.038 1.00 98.06 90 ARG A O 1
ATOM 760 N N . PHE A 1 91 ? -4.877 -3.465 8.415 1.00 98.25 91 PHE A N 1
ATOM 761 C CA . PHE A 1 91 ? -4.515 -2.085 8.685 1.00 98.25 91 PHE A CA 1
ATOM 762 C C . PHE A 1 91 ? -4.521 -1.806 10.180 1.00 98.25 91 PHE A C 1
ATOM 764 O O . PHE A 1 91 ? -5.491 -2.133 1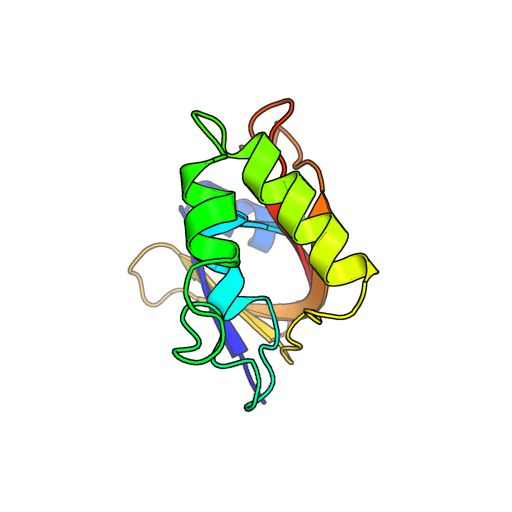0.858 1.00 98.25 91 PHE A O 1
ATOM 771 N N . HIS A 1 92 ? -3.479 -1.139 10.668 1.00 98.12 92 HIS A N 1
ATOM 772 C CA . HIS A 1 92 ? -3.390 -0.579 12.015 1.00 98.12 92 HIS A CA 1
ATOM 773 C C . HIS A 1 92 ? -3.590 0.936 11.966 1.00 98.12 92 HIS A C 1
ATOM 775 O O . HIS A 1 92 ? -2.983 1.626 11.137 1.00 98.12 92 HIS A O 1
ATOM 781 N N . ARG A 1 93 ? -4.418 1.479 12.867 1.00 97.62 93 ARG A N 1
ATOM 782 C CA . ARG A 1 93 ? -4.593 2.931 13.005 1.00 97.62 93 ARG A CA 1
ATOM 783 C C . ARG A 1 93 ? -3.447 3.510 13.832 1.00 97.62 93 ARG A C 1
ATOM 785 O O . ARG A 1 93 ? -3.526 3.576 15.059 1.00 97.62 93 ARG A O 1
ATOM 792 N N . GLY A 1 94 ? -2.376 3.934 13.168 1.00 95.06 94 GLY A N 1
ATOM 793 C CA . GLY A 1 94 ? -1.121 4.307 13.819 1.00 95.06 94 GLY A CA 1
ATOM 794 C C . GLY A 1 94 ? -0.567 3.159 14.668 1.00 95.06 94 GLY A C 1
ATOM 795 O O . GLY A 1 94 ? -0.818 1.991 14.385 1.00 95.06 94 GLY A O 1
ATOM 796 N N . TYR A 1 95 ? 0.138 3.491 15.747 1.00 92.50 95 TYR A N 1
ATOM 797 C CA . TYR A 1 95 ? 0.677 2.515 16.705 1.00 92.50 95 TYR A CA 1
ATOM 798 C C . TYR A 1 95 ? -0.323 2.172 17.821 1.00 92.50 95 TYR A C 1
ATOM 800 O O . TYR A 1 95 ? 0.043 2.063 18.988 1.00 92.50 95 TYR A O 1
ATOM 808 N N . THR A 1 96 ? -1.606 2.055 17.472 1.00 95.44 96 THR A N 1
ATOM 809 C CA . THR A 1 96 ? -2.664 1.612 18.393 1.00 95.44 96 THR A CA 1
ATOM 810 C C . THR A 1 96 ? -3.054 0.160 18.109 1.00 95.44 96 THR A C 1
ATOM 812 O O . THR A 1 96 ? -2.726 -0.391 17.058 1.00 95.44 96 THR A O 1
ATOM 815 N N . ASN A 1 97 ? -3.822 -0.449 19.015 1.00 94.69 97 ASN A N 1
ATOM 816 C CA . ASN A 1 97 ? -4.369 -1.800 18.828 1.00 94.69 97 ASN A CA 1
ATOM 817 C C . ASN A 1 97 ? -5.626 -1.831 17.933 1.00 94.69 97 ASN A C 1
ATOM 819 O O . ASN A 1 97 ? -6.227 -2.887 17.749 1.00 94.69 97 ASN A O 1
ATOM 823 N N . ILE A 1 98 ? -6.051 -0.684 17.391 1.00 96.75 98 ILE A N 1
ATOM 824 C CA . ILE A 1 98 ? -7.221 -0.597 16.514 1.00 96.75 98 ILE A CA 1
ATOM 825 C C . ILE A 1 98 ? -6.821 -1.094 15.127 1.00 96.75 98 ILE A C 1
ATOM 827 O O . ILE A 1 98 ? -5.940 -0.516 14.481 1.00 96.75 98 ILE A O 1
ATOM 831 N N . THR A 1 99 ? -7.496 -2.147 14.666 1.00 97.62 99 THR A N 1
ATOM 832 C CA . THR A 1 99 ? -7.221 -2.782 13.378 1.00 97.62 99 THR A CA 1
ATOM 833 C C . THR A 1 99 ? -8.486 -3.024 12.567 1.00 97.62 99 THR A C 1
ATOM 835 O O . THR A 1 99 ? -9.594 -3.009 13.096 1.00 97.62 99 THR A O 1
ATOM 838 N N . MET A 1 100 ? -8.315 -3.164 11.257 1.00 97.38 100 MET A N 1
ATOM 839 C CA . MET A 1 100 ? -9.346 -3.645 10.335 1.00 97.38 100 MET A CA 1
ATOM 840 C C . MET A 1 100 ? -8.696 -4.561 9.303 1.00 97.38 100 MET A C 1
ATOM 842 O O . MET A 1 100 ? -7.520 -4.381 8.975 1.00 97.38 100 MET A O 1
ATOM 846 N N . LEU A 1 101 ? -9.448 -5.539 8.811 1.00 97.81 101 LEU A N 1
ATOM 847 C CA . LEU A 1 101 ? -8.962 -6.569 7.904 1.00 97.81 101 LEU A CA 1
ATOM 848 C C . LEU A 1 101 ? -9.776 -6.555 6.612 1.00 97.81 101 LEU A C 1
ATOM 850 O O . LEU A 1 101 ? -11.006 -6.559 6.643 1.00 97.81 101 LEU A O 1
ATOM 854 N N . PHE A 1 102 ? -9.081 -6.567 5.481 1.00 98.31 102 PHE A N 1
ATOM 855 C CA . PHE A 1 102 ? -9.670 -6.579 4.147 1.00 98.31 102 PHE A CA 1
ATOM 856 C C . PHE A 1 102 ? -9.102 -7.725 3.322 1.00 98.31 102 PHE A C 1
ATOM 858 O O . PHE A 1 102 ? -7.947 -8.107 3.491 1.00 98.31 102 PHE A O 1
ATOM 865 N N . GLU A 1 103 ? -9.902 -8.239 2.398 1.00 97.88 103 GLU A N 1
ATOM 866 C CA . GLU A 1 103 ? -9.431 -9.130 1.340 1.00 97.88 103 GLU A CA 1
ATOM 867 C C . GLU A 1 103 ? -8.349 -8.430 0.499 1.00 97.88 103 GLU A C 1
ATOM 869 O O . GLU A 1 103 ? -8.505 -7.268 0.105 1.00 97.88 103 GLU A O 1
ATOM 874 N N . PHE A 1 104 ? -7.254 -9.136 0.214 1.00 97.94 104 PHE A N 1
ATOM 875 C CA . PHE A 1 104 ? -6.222 -8.666 -0.708 1.00 97.94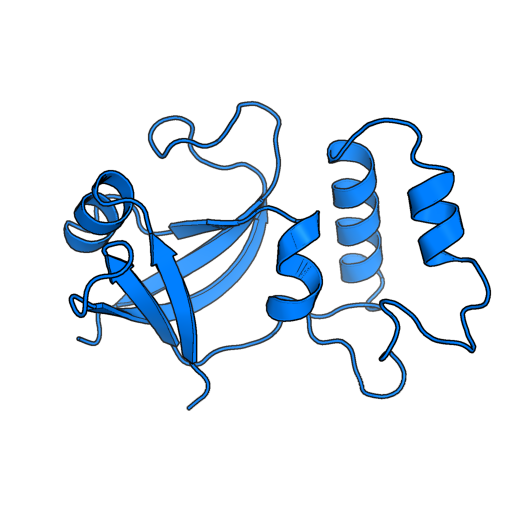 104 PHE A CA 1
ATOM 876 C C . PHE A 1 104 ? -6.584 -9.091 -2.133 1.00 97.94 104 PHE A C 1
ATOM 878 O O . PHE A 1 104 ? -6.567 -10.274 -2.458 1.00 97.94 104 PHE A O 1
ATOM 885 N N . LYS A 1 105 ? -6.892 -8.128 -3.008 1.00 97.56 105 LYS A N 1
ATOM 886 C CA . LYS A 1 105 ? -7.243 -8.413 -4.412 1.00 97.56 105 LYS A CA 1
ATOM 887 C C . LYS A 1 105 ? -6.054 -8.399 -5.366 1.00 97.56 105 LYS A C 1
ATOM 889 O O . LYS A 1 105 ? -6.225 -8.656 -6.554 1.00 97.56 105 LYS A O 1
ATOM 894 N N . GLY A 1 106 ? -4.866 -8.080 -4.866 1.00 96.56 106 GLY A N 1
ATOM 895 C CA . GLY A 1 106 ? -3.655 -7.983 -5.666 1.00 96.56 106 GLY A CA 1
ATOM 896 C C . GLY A 1 106 ? -2.949 -6.647 -5.507 1.00 96.56 106 GLY A C 1
ATOM 897 O O . GLY A 1 106 ? -3.416 -5.724 -4.835 1.00 96.56 106 GLY A O 1
ATOM 898 N N . VAL A 1 107 ? -1.806 -6.559 -6.172 1.00 96.56 107 VAL A N 1
ATOM 899 C CA . VAL A 1 107 ? -0.960 -5.375 -6.220 1.00 96.56 107 VAL A CA 1
ATOM 900 C C . VAL A 1 107 ? -0.514 -5.133 -7.660 1.00 96.56 107 VAL A C 1
ATOM 902 O O . VAL A 1 107 ? -0.334 -6.071 -8.431 1.00 96.56 107 VAL A O 1
ATOM 905 N N . SER A 1 108 ? -0.369 -3.867 -8.029 1.00 95.44 108 SER A N 1
ATOM 906 C CA . SER A 1 108 ? 0.163 -3.427 -9.323 1.00 95.44 108 SER A CA 1
ATOM 907 C C . SER A 1 108 ? 1.005 -2.170 -9.139 1.00 95.44 108 SER A C 1
ATOM 909 O O . SER A 1 108 ? 0.883 -1.512 -8.110 1.00 95.44 108 SER A O 1
ATOM 911 N N . ILE A 1 109 ? 1.820 -1.791 -10.121 1.00 94.94 109 ILE A N 1
ATOM 912 C CA . ILE A 1 109 ? 2.483 -0.478 -10.118 1.00 94.94 109 ILE A CA 1
ATOM 913 C C . ILE A 1 109 ? 1.648 0.512 -10.933 1.00 94.94 109 ILE A C 1
ATOM 915 O O . ILE A 1 109 ? 1.280 0.215 -12.068 1.00 94.94 109 ILE A O 1
ATOM 919 N N . GLY A 1 110 ? 1.360 1.682 -10.366 1.00 94.50 110 GLY A N 1
ATOM 920 C CA . GLY A 1 110 ? 0.639 2.750 -11.057 1.00 94.50 110 GLY A CA 1
ATOM 921 C C . GLY A 1 110 ? 0.622 4.062 -10.281 1.00 94.50 110 GLY A C 1
ATOM 922 O O . GLY A 1 110 ? 1.207 4.172 -9.202 1.00 94.50 110 GLY A O 1
ATOM 923 N N . THR A 1 111 ? -0.051 5.069 -10.833 1.00 93.38 111 THR A N 1
ATOM 924 C CA . THR A 1 111 ? -0.231 6.364 -10.172 1.00 93.38 111 THR A CA 1
ATOM 925 C C . THR A 1 111 ? -1.314 6.285 -9.102 1.00 93.38 111 THR A C 1
ATOM 927 O O . THR A 1 111 ? -2.299 5.559 -9.233 1.00 93.38 111 THR A O 1
ATOM 930 N N . GLY A 1 112 ? -1.119 7.028 -8.014 1.00 90.38 112 GLY A N 1
ATOM 931 C CA . GLY A 1 112 ? -2.124 7.140 -6.964 1.00 90.38 112 GLY A CA 1
ATOM 932 C C . GLY A 1 112 ? -3.051 8.338 -7.171 1.00 90.38 112 GLY A C 1
ATOM 933 O O . GLY A 1 112 ? -2.742 9.278 -7.900 1.00 90.38 112 GLY A O 1
ATOM 934 N N . ASN A 1 113 ? -4.183 8.333 -6.475 1.00 92.81 113 ASN A N 1
ATOM 935 C CA . ASN A 1 113 ? -5.129 9.437 -6.435 1.00 92.81 113 ASN A CA 1
ATOM 936 C C . ASN A 1 113 ? -4.613 10.563 -5.512 1.00 92.81 113 ASN A C 1
ATOM 938 O O . ASN A 1 113 ? -4.453 10.330 -4.304 1.00 92.81 113 ASN A O 1
ATOM 942 N N . PRO A 1 114 ? -4.414 11.798 -6.015 1.00 93.06 114 PRO A N 1
ATOM 943 C CA . PRO A 1 114 ? -3.951 12.917 -5.194 1.00 93.06 114 PRO A CA 1
ATOM 944 C C . PRO A 1 114 ? -4.868 13.252 -4.010 1.00 93.06 114 PRO A C 1
ATOM 946 O O . PRO A 1 114 ? -4.390 13.660 -2.951 1.00 93.06 114 PRO A O 1
ATOM 949 N N . LEU A 1 115 ? -6.180 12.999 -4.124 1.00 92.12 115 LEU A N 1
ATOM 950 C CA . LEU A 1 115 ? -7.133 13.191 -3.019 1.00 92.12 115 LEU A CA 1
ATOM 951 C C . LEU A 1 115 ? -6.850 12.261 -1.830 1.00 92.12 115 LEU A C 1
ATOM 953 O O . LEU A 1 115 ? -7.211 12.560 -0.688 1.00 92.12 115 LEU A O 1
ATOM 957 N N . TRP A 1 116 ? -6.164 11.149 -2.085 1.00 92.31 116 TRP A N 1
ATOM 958 C CA . TRP A 1 116 ? -5.758 10.161 -1.090 1.00 92.31 116 TRP A CA 1
ATOM 959 C C . TRP A 1 116 ? -4.286 10.304 -0.679 1.00 92.31 116 TRP A C 1
ATOM 961 O O . TRP A 1 116 ? -3.740 9.421 -0.019 1.00 92.31 116 TRP A O 1
ATOM 971 N N . GLY A 1 117 ? -3.662 11.436 -1.022 1.00 87.62 117 GLY A N 1
ATOM 972 C CA . GLY A 1 117 ? -2.308 11.795 -0.602 1.00 87.62 117 GLY A CA 1
ATOM 973 C C . GLY A 1 117 ? -1.193 11.274 -1.504 1.00 87.62 117 GLY A C 1
ATOM 974 O O . GLY A 1 117 ? -0.042 11.298 -1.076 1.00 87.62 117 GLY A O 1
ATOM 975 N N . ALA A 1 118 ? -1.513 10.799 -2.711 1.00 92.81 118 ALA A N 1
ATOM 976 C CA . ALA A 1 118 ? -0.504 10.467 -3.709 1.00 92.81 118 ALA A CA 1
ATOM 977 C C . ALA A 1 118 ? 0.084 11.734 -4.346 1.00 92.81 118 ALA A C 1
ATOM 979 O O . ALA A 1 118 ? -0.623 12.712 -4.592 1.00 92.81 118 ALA A O 1
ATOM 980 N N . GLU A 1 119 ? 1.381 11.714 -4.622 1.00 91.38 119 GLU A N 1
ATOM 981 C CA . GLU A 1 119 ? 2.061 12.797 -5.323 1.00 91.38 119 GLU A CA 1
ATOM 982 C C . GLU A 1 119 ? 1.778 12.696 -6.834 1.00 91.38 119 GLU A C 1
ATOM 984 O O . GLU A 1 119 ? 1.820 11.589 -7.384 1.00 91.38 119 GLU A O 1
ATOM 989 N N . PRO A 1 120 ? 1.498 13.819 -7.526 1.00 88.06 120 PRO A N 1
ATOM 990 C CA . PRO A 1 120 ? 1.382 13.829 -8.981 1.00 88.06 120 PRO A CA 1
ATOM 991 C C . PRO A 1 120 ? 2.651 13.286 -9.645 1.00 88.06 120 PRO A C 1
ATOM 993 O O . PRO A 1 120 ? 3.760 13.520 -9.168 1.00 88.06 120 PRO A O 1
ATOM 996 N N . ASP A 1 121 ? 2.483 12.552 -10.744 1.00 85.00 121 ASP A N 1
ATOM 997 C CA . ASP A 1 121 ? 3.568 11.949 -11.529 1.00 85.00 121 ASP A CA 1
ATOM 998 C C . ASP A 1 121 ? 4.486 10.981 -10.758 1.00 85.00 121 ASP A C 1
ATOM 1000 O O . ASP A 1 121 ? 5.543 10.605 -11.272 1.00 85.00 121 ASP A O 1
ATOM 1004 N N . LYS A 1 122 ? 4.104 10.557 -9.546 1.00 88.81 122 LYS A N 1
ATOM 1005 C CA . LYS A 1 122 ? 4.779 9.497 -8.796 1.00 88.81 122 LYS A CA 1
ATOM 1006 C C . LYS A 1 122 ? 3.987 8.199 -8.885 1.00 88.81 122 LY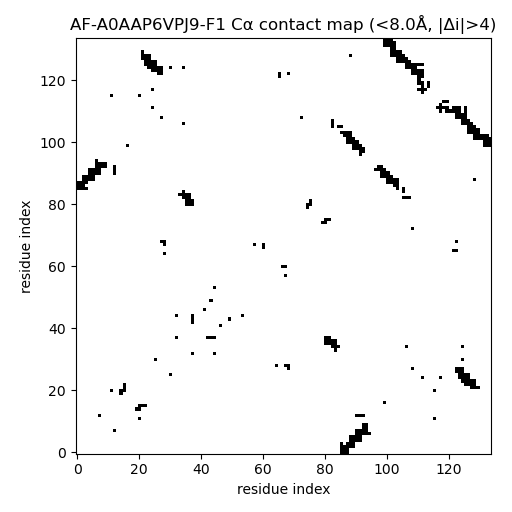S A C 1
ATOM 1008 O O . LYS A 1 122 ? 2.760 8.173 -8.781 1.00 88.81 122 LYS A O 1
ATOM 1013 N N . GLU A 1 123 ? 4.719 7.108 -9.055 1.00 92.25 123 GLU A N 1
ATOM 1014 C CA . GLU A 1 123 ? 4.159 5.767 -9.100 1.00 92.25 123 GLU A CA 1
ATOM 1015 C C . GLU A 1 123 ? 4.411 5.016 -7.797 1.00 92.25 123 GLU A C 1
ATOM 1017 O O . GLU A 1 123 ? 5.413 5.212 -7.107 1.00 92.25 123 GLU A O 1
ATOM 1022 N N . TYR A 1 124 ? 3.461 4.154 -7.465 1.00 94.62 124 TYR A N 1
ATOM 1023 C CA . TYR A 1 124 ? 3.395 3.410 -6.222 1.00 94.62 124 TYR A CA 1
ATOM 1024 C C . TYR A 1 124 ? 3.040 1.960 -6.526 1.00 94.62 124 TYR A C 1
ATOM 1026 O O . TYR A 1 124 ? 2.418 1.655 -7.545 1.00 94.62 124 TYR A O 1
ATOM 1034 N N . PHE A 1 125 ? 3.339 1.071 -5.588 1.00 95.94 125 PHE A N 1
ATOM 1035 C CA . PHE A 1 125 ? 2.547 -0.138 -5.458 1.00 95.94 125 PHE A CA 1
ATOM 1036 C C . PHE A 1 125 ? 1.134 0.240 -5.022 1.00 95.94 125 PHE A C 1
ATOM 1038 O O . PHE A 1 125 ? 0.934 0.813 -3.951 1.00 95.94 125 PHE A O 1
ATOM 1045 N N . VAL A 1 126 ? 0.166 -0.097 -5.861 1.00 97.25 126 VAL A N 1
ATOM 1046 C CA . VAL A 1 126 ? -1.264 0.065 -5.636 1.00 97.25 126 VAL A CA 1
ATOM 1047 C C . VAL A 1 126 ? -1.821 -1.275 -5.181 1.00 97.25 126 VAL A C 1
ATOM 1049 O O . VAL A 1 126 ? -1.949 -2.209 -5.970 1.00 97.25 126 VAL A O 1
ATOM 1052 N N . ILE A 1 127 ? -2.124 -1.371 -3.892 1.00 97.94 127 ILE A N 1
ATOM 1053 C CA . ILE A 1 127 ? -2.698 -2.553 -3.254 1.00 97.94 127 ILE A CA 1
ATOM 1054 C C . ILE A 1 127 ? -4.214 -2.436 -3.335 1.00 97.94 127 ILE A C 1
ATOM 1056 O O . ILE A 1 127 ? -4.796 -1.544 -2.716 1.00 97.94 127 ILE A O 1
ATOM 1060 N N . LYS A 1 128 ? -4.859 -3.332 -4.081 1.00 97.62 128 LYS A N 1
ATOM 1061 C CA . LYS A 1 128 ? -6.313 -3.326 -4.265 1.00 97.62 128 LYS A CA 1
ATOM 1062 C C . LYS A 1 128 ? -6.996 -4.081 -3.134 1.00 97.62 128 LYS A C 1
ATOM 1064 O O . LYS A 1 128 ? -6.620 -5.211 -2.814 1.00 97.62 128 LYS A O 1
ATOM 1069 N N . LEU A 1 129 ? -8.016 -3.461 -2.551 1.00 97.81 129 LEU A N 1
ATOM 1070 C CA . LEU A 1 129 ? -8.767 -4.019 -1.432 1.00 97.81 129 LEU A CA 1
ATOM 1071 C C . LEU A 1 129 ? -10.083 -4.621 -1.920 1.00 97.81 129 LEU A C 1
ATOM 1073 O O . LEU A 1 129 ? -10.748 -4.097 -2.816 1.00 97.81 129 LEU A O 1
ATOM 1077 N N . GLY A 1 130 ? -10.442 -5.758 -1.338 1.00 97.06 130 GLY A N 1
ATOM 1078 C CA . GLY A 1 130 ? -11.725 -6.407 -1.543 1.00 97.06 130 GLY A CA 1
ATOM 1079 C C . GLY A 1 130 ? -12.705 -6.117 -0.418 1.00 97.06 130 GLY A C 1
ATOM 1080 O O . GLY A 1 130 ? -12.771 -5.005 0.106 1.00 97.06 130 GLY A O 1
ATOM 1081 N N . ASN A 1 131 ? -13.492 -7.128 -0.061 1.00 97.00 131 ASN A N 1
ATOM 1082 C CA . ASN A 1 131 ? -14.473 -6.984 1.007 1.00 97.00 131 ASN A CA 1
ATOM 1083 C C . ASN A 1 131 ? -13.791 -6.841 2.372 1.00 97.00 131 ASN A C 1
ATOM 1085 O O . ASN A 1 131 ? -12.732 -7.421 2.630 1.00 97.00 131 ASN A O 1
ATOM 1089 N N . ARG A 1 132 ? -14.428 -6.087 3.272 1.00 96.12 132 ARG A N 1
ATOM 1090 C CA . ARG A 1 132 ? -14.008 -6.045 4.671 1.00 96.12 132 ARG A CA 1
ATOM 1091 C C . ARG A 1 132 ? -14.357 -7.371 5.341 1.00 96.12 132 ARG A C 1
ATOM 1093 O O . ARG A 1 132 ? -15.496 -7.821 5.265 1.00 96.12 132 ARG A O 1
ATOM 1100 N N . ILE A 1 133 ? -13.371 -7.962 6.003 1.00 94.31 133 ILE A N 1
ATOM 1101 C CA . ILE A 1 133 ? -13.481 -9.251 6.691 1.00 94.31 133 ILE A CA 1
ATOM 1102 C C . ILE A 1 133 ? -13.712 -9.028 8.194 1.00 94.31 133 ILE A C 1
ATOM 1104 O O . ILE A 1 133 ? -14.492 -9.757 8.803 1.00 94.31 133 ILE A O 1
ATOM 1108 N N . GLN A 1 134 ? -13.059 -8.013 8.786 1.00 80.38 134 GLN A N 1
ATOM 1109 C CA . GLN A 1 134 ? -13.137 -7.679 10.219 1.00 80.38 134 GLN A CA 1
ATOM 1110 C C . GLN A 1 134 ? -12.882 -6.184 10.487 1.00 80.38 134 GLN A C 1
ATOM 1112 O O . GLN A 1 134 ? -12.124 -5.534 9.731 1.00 80.38 134 GLN A O 1
#

Radius of gyration: 16.0 Å; Cα contacts (8 Å, |Δi|>4): 210; chains: 1; bounding box: 43×33×37 Å

Secondary structure (DSSP, 8-state):
--EEEEEE-HHHHHHHHTTS--EEEEEHHHHHHHHEE--STT--SS-TTSTTHHHHHHHHS-S-HHHHHHHHHHHHHTTS-EEPP-SEEEEEETTSS-EEEEEEEEEEEEEPPGGGTPPTT-EEEEEEEEEE--

pLDDT: mean 82.79, std 19.16, range [37.66, 98.31]

Nearest PDB structures (foldseek):
  5u33-assembly1_A  TM=3.937E-01  e=3.247E+00  Alicyclobacillus acidoterrestris ATCC 49025
  7r7a-assembly1_A  TM=1.587E-01  e=2.539E-01  Saccharomyces cerevisiae BY4741
  8fl0-assembly1_ND  TM=1.581E-01  e=3.455E+00  Homo sapiens

Foldseek 3Di:
DFEAEDEDEQVLVVCVVVVVDQKDWAQCVVCVVPFKDQDPCRCPVDRPVCPCDVVVQVVVPPDDSVSVLVVVVVCVVVPNIDTDDGQWYWYDHHPDPDIWIFGWPGWDKDFDDVVSPTDPPDITTITGTHDTPD

=== Feature glossary ===
Annotated list of the representations used here:

Nearest PDB structures. The Foldseek neighbor list gives the closest experimentally determined structures in the PDB, ranked by structural alignment. TM-score near 1 means near-identical fold; near 0.3 means only rough topology match. This is how one finds what a novel AlphaFold prediction most resembles in the solved-structure universe.

Foldseek 3Di. Foldseek's 3Di representation compresses backbone geometry into a per-residue letter drawn from a learned twenty-state alphabet. It captures the tertiary interaction pattern around each residue — which residues are packed against it in space, regardless of where they are in sequence.

Radius of gyration, Cα contacts, bounding box. Radius of gyration (Rg) is the root-mean-square distance of Cα atoms from their centroid — a single number for overall size and compactness. A globular domain of N residues has Rg ≈ 2.2·N^0.38 Å; an extended or disordered chain has a much larger Rg. The Cα contact count is the number of residue pairs whose Cα atoms are within 8 Å and are more than four positions apart in sequence — a standard proxy for tertiary packing density. The bounding box is the smallest axis-aligned box enclosing all Cα atoms.

InterPro / GO / CATH / organism. The annotation block draws on four external resources. InterPro: which protein families and domains the sequence belongs to. GO: standardized terms for what the protein does, what process it participates in, and where in the cell it acts. CATH: which structural fold it has in the CATH hierarchy. Organism: the species of origin.

mmCIF coordinates. The mmCIF block holds the 3D Cartesian coordinates of each backbone atom (N, Cα, C, O) in ångströms. mmCIF is the PDB's canonical archive format — a tagged-loop text representation of the atomic model.

pLDDT. pLDDT is the predicted lDDT-Cα score: AlphaFold's confidence that the local environment of each residue (all inter-atomic distances within 15 Å) is correctly placed. It is a per-residue number between 0 and 100, with higher meaning more reliable.

Backbone torsions (φ/ψ). φ (phi) and ψ (psi) are the two rotatable backbone dihedrals per residue: φ is the C(i-1)–N–Cα–C torsion, ψ is the N–Cα–C–N(i+1) torsion, both in degrees on (−180°, 180°]. α-helical residues cluster near (−60°, −45°); β-strand residues near (−120°, +130°). A Ramachandran plot is simply a scatter of (φ, ψ) for every residue.

B-factor. For experimental (PDB) structures, the B-factor (temperature factor) quantifies the positional spread of each atom in the crystal — a combination of thermal vibration and static disorder — in units of Å². High B-factors mark flexible loops or poorly resolved regions; low B-factors mark the rigid, well-ordered core.

Secondary structure (3-state, P-SEA). SS3 is a coarse helix/strand/coil call (letters a/b/c) made by the P-SEA algorithm from inter-Cα distances and dihedrals. It is less detailed than DSSP but needs only Cα positions.

Predicted aligned error. Predicted aligned error is AlphaFold's pairwise confidence. Unlike pLDDT (per-residue), PAE is per-residue-pair and captures whether two parts of the structure are correctly placed relative to each other. Units are ångströms of expected positional error.

Solvent-accessible surface area. Solvent-accessible surface area (SASA) is the area in Å² traced out by the centre of a 1.4 Å probe sphere (a water molecule) rolled over the protein's van der Waals surface (Shrake–Rupley / Lee–Richards construction). Buried residues have near-zero SASA; fully exposed residues can exceed 200 Å². The total SASA scales roughly with the number of surface residues.

Secondary structure (8-state, DSSP). The SS8 string is DSSP's per-residue secondary-structure call. α-helix (H) means an i→i+4 H-bond ladder; β-strand (E) means the residue participates in a β-sheet; 3₁₀ (G) and π (I) are tighter and wider helices; T/S are turns/bends; '-' is loop.

Rendered structure images. Structure images are PyMOL renders from six orthogonal camera directions. Cartoon representation draws helices as coils and strands as arrows; sticks shows the backbone as bonds; surface shows the solvent-excluded envelope. Rainbow coloring maps sequence position to hue (blue→red, N→C); chain coloring assigns a distinct color per polypeptide.

Sequence. The amino-acid sequence is the protein's primary structure: the linear order of residues from the N-terminus to the C-terminus, written in one-letter code. Everything else here — the 3D coordinates, the secondary structure, the domain annotations — is ultimately a consequence of this string.

Contact-map, Ramachandran, and PAE plots. Three diagnostic plots accompany the record. The Cα contact map visualizes the tertiary structure as a 2D adjacency matrix (8 Å cutoff, sequence-local contacts suppressed). The Ramachandran plot shows the distribution of backbone (φ, ψ) torsions, with points in the α and β basins reflecting secondary structure content. The PAE plot shows AlphaFold's inter-residue confidence as a color matrix.